Protein AF-A0A368GFK5-F1 (afdb_monomer_lite)

Structure (mmCIF, N/CA/C/O backbone):
data_AF-A0A368GFK5-F1
#
_entry.id   AF-A0A368GFK5-F1
#
loop_
_atom_site.group_PDB
_atom_site.id
_atom_site.type_symbol
_atom_site.label_atom_id
_atom_site.label_alt_id
_atom_site.label_comp_id
_atom_site.label_asym_id
_atom_site.label_entity_id
_atom_site.label_seq_id
_atom_site.pdbx_PDB_ins_code
_atom_site.Cartn_x
_atom_site.Cartn_y
_atom_site.Cartn_z
_atom_site.occupancy
_atom_site.B_iso_or_equiv
_atom_site.auth_seq_id
_atom_site.auth_comp_id
_atom_site.auth_asym_id
_atom_site.auth_atom_id
_atom_site.pdbx_PDB_model_num
ATOM 1 N N . MET A 1 1 ? 4.099 -13.743 -4.108 1.00 88.25 1 MET A N 1
ATOM 2 C CA . MET A 1 1 ? 3.153 -12.945 -4.927 1.00 88.25 1 MET A CA 1
ATOM 3 C C . MET A 1 1 ? 3.511 -11.455 -4.956 1.00 88.25 1 MET A C 1
ATOM 5 O O . MET A 1 1 ? 3.745 -10.948 -6.044 1.00 88.25 1 MET A O 1
ATOM 9 N N . ALA A 1 2 ? 3.637 -10.771 -3.808 1.00 92.94 2 ALA A N 1
ATOM 10 C CA . ALA A 1 2 ? 3.941 -9.328 -3.734 1.00 92.94 2 ALA A CA 1
ATOM 11 C C . ALA A 1 2 ? 5.210 -8.895 -4.505 1.00 92.94 2 ALA A C 1
ATOM 13 O O . ALA A 1 2 ? 5.176 -7.914 -5.238 1.00 92.94 2 ALA A O 1
ATOM 14 N N . HIS A 1 3 ? 6.289 -9.682 -4.446 1.00 93.56 3 HIS A N 1
ATOM 15 C CA . HIS A 1 3 ? 7.498 -9.455 -5.250 1.00 93.56 3 HIS A CA 1
ATOM 16 C C . HIS A 1 3 ? 7.215 -9.346 -6.760 1.00 93.56 3 HIS A C 1
ATOM 18 O O . HIS A 1 3 ? 7.652 -8.409 -7.423 1.00 93.56 3 HIS A O 1
ATOM 24 N N . ARG A 1 4 ? 6.416 -10.270 -7.309 1.00 93.50 4 ARG A N 1
ATOM 25 C CA . ARG A 1 4 ? 6.049 -10.273 -8.734 1.00 93.50 4 ARG A CA 1
ATOM 26 C C . ARG A 1 4 ? 5.171 -9.077 -9.106 1.00 93.50 4 ARG A C 1
ATOM 28 O O . ARG A 1 4 ? 5.293 -8.549 -10.204 1.00 93.50 4 ARG A O 1
ATOM 35 N N . ILE A 1 5 ? 4.321 -8.619 -8.186 1.00 91.81 5 ILE A N 1
ATOM 36 C CA . ILE A 1 5 ? 3.542 -7.387 -8.369 1.00 91.81 5 ILE A CA 1
ATOM 37 C C . ILE A 1 5 ? 4.486 -6.182 -8.483 1.00 91.81 5 ILE A C 1
ATOM 39 O O . ILE A 1 5 ? 4.294 -5.355 -9.372 1.00 91.81 5 ILE A O 1
ATOM 43 N N . GLY A 1 6 ? 5.531 -6.120 -7.650 1.00 90.00 6 GLY A N 1
ATOM 44 C CA . GLY A 1 6 ? 6.596 -5.117 -7.751 1.00 90.00 6 GLY A CA 1
ATOM 45 C C . GLY A 1 6 ? 7.272 -5.095 -9.125 1.00 90.00 6 GLY A C 1
ATOM 46 O O . GLY A 1 6 ? 7.349 -4.038 -9.748 1.00 90.00 6 GLY A O 1
ATOM 47 N N . GLN A 1 7 ? 7.651 -6.270 -9.642 1.00 90.88 7 GLN A N 1
ATOM 48 C CA . GLN A 1 7 ? 8.225 -6.412 -10.989 1.00 90.88 7 GLN A CA 1
ATOM 49 C C . GLN A 1 7 ? 7.280 -5.874 -12.070 1.00 90.88 7 GLN A C 1
ATOM 51 O O . GLN A 1 7 ? 7.693 -5.102 -12.930 1.00 90.88 7 GLN A O 1
ATOM 56 N N . ILE A 1 8 ? 5.993 -6.237 -12.015 1.00 91.12 8 ILE A N 1
ATOM 57 C CA . ILE A 1 8 ? 4.992 -5.777 -12.990 1.00 91.12 8 ILE A CA 1
ATOM 58 C C . ILE A 1 8 ? 4.865 -4.248 -12.978 1.00 91.12 8 ILE A C 1
ATOM 60 O O . ILE A 1 8 ? 4.810 -3.644 -14.046 1.00 91.12 8 ILE A O 1
ATOM 64 N N . HIS A 1 9 ? 4.832 -3.618 -11.799 1.00 87.69 9 HIS A N 1
ATOM 65 C CA . HIS A 1 9 ? 4.732 -2.157 -11.693 1.00 87.69 9 HIS A CA 1
ATOM 66 C C . HIS A 1 9 ? 5.967 -1.470 -12.280 1.00 87.69 9 HIS A C 1
ATOM 68 O O . HIS A 1 9 ? 5.821 -0.520 -13.048 1.00 87.69 9 HIS A O 1
ATOM 74 N N . PHE A 1 10 ? 7.159 -2.006 -12.002 1.00 86.19 10 PHE A N 1
ATOM 75 C CA . PHE A 1 10 ? 8.405 -1.510 -12.581 1.00 86.19 10 PHE A CA 1
ATOM 76 C C . PHE A 1 10 ? 8.404 -1.593 -14.115 1.00 86.19 10 PHE A C 1
ATOM 78 O O . PHE A 1 10 ? 8.622 -0.588 -14.787 1.00 86.19 10 PHE A O 1
ATOM 85 N N . TYR A 1 11 ? 8.091 -2.763 -14.687 1.00 85.81 11 TYR A N 1
ATOM 86 C CA . TYR A 1 11 ? 8.085 -2.950 -16.145 1.00 85.81 11 TYR A CA 1
ATOM 87 C C . TYR A 1 11 ? 6.968 -2.179 -16.858 1.00 85.81 11 TYR A C 1
ATOM 89 O O . TYR A 1 11 ? 7.096 -1.876 -18.040 1.00 85.81 11 TYR A O 1
ATOM 97 N N . ARG A 1 12 ? 5.889 -1.818 -16.154 1.00 85.38 12 ARG A N 1
ATOM 98 C CA . ARG A 1 12 ? 4.828 -0.939 -16.675 1.00 85.38 12 ARG A CA 1
ATOM 99 C C . ARG A 1 12 ? 5.149 0.554 -16.551 1.00 85.38 12 ARG A C 1
ATOM 101 O O . ARG A 1 12 ? 4.291 1.375 -16.854 1.00 85.38 12 ARG A O 1
ATOM 108 N N . GLY A 1 13 ? 6.356 0.913 -16.109 1.00 76.88 13 GLY A N 1
ATOM 109 C CA . GLY A 1 13 ? 6.786 2.305 -15.971 1.00 76.88 13 GLY A CA 1
ATOM 110 C C . GLY A 1 13 ? 6.172 3.036 -14.774 1.00 76.88 13 GLY A C 1
ATOM 111 O O . GLY A 1 13 ? 6.260 4.259 -14.694 1.00 76.88 13 GLY A O 1
ATOM 112 N N . VAL A 1 14 ? 5.561 2.314 -13.829 1.00 76.75 14 VAL A N 1
ATOM 113 C CA . VAL A 1 14 ? 4.995 2.901 -12.611 1.00 76.75 14 VAL A CA 1
ATOM 114 C C . VAL A 1 14 ? 6.101 3.013 -11.561 1.00 76.75 14 VAL A C 1
ATOM 116 O O . VAL A 1 14 ? 6.382 2.067 -10.824 1.00 76.75 14 VAL A O 1
ATOM 119 N N . ASN A 1 15 ? 6.734 4.185 -11.486 1.00 68.25 15 ASN A N 1
ATOM 120 C CA . ASN A 1 15 ? 7.77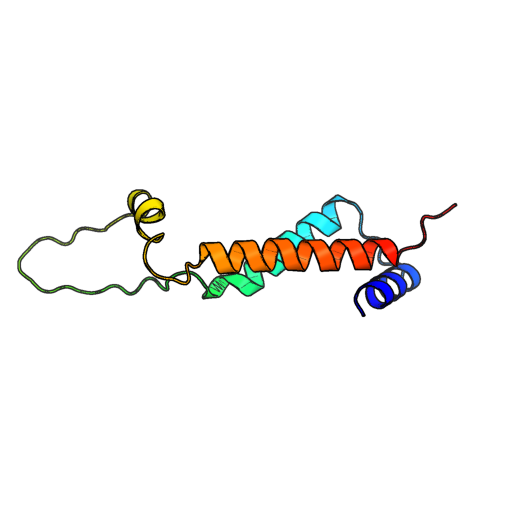4 4.466 -10.499 1.00 68.25 15 ASN A CA 1
ATOM 121 C C . ASN A 1 15 ? 7.164 4.988 -9.193 1.00 68.25 15 ASN A C 1
ATOM 123 O O . ASN A 1 15 ? 6.731 6.136 -9.092 1.00 68.25 15 ASN A O 1
ATOM 127 N N . PHE A 1 16 ? 7.167 4.149 -8.161 1.00 74.81 16 PHE A N 1
ATOM 128 C CA . PHE A 1 16 ? 6.858 4.583 -6.803 1.00 74.81 16 PHE A CA 1
ATOM 129 C C . PHE A 1 16 ? 8.125 5.124 -6.127 1.00 74.81 16 PHE A C 1
ATOM 131 O O . PHE A 1 16 ? 9.014 4.357 -5.748 1.00 74.81 16 PHE A O 1
ATOM 138 N N . GLY A 1 17 ? 8.191 6.446 -5.946 1.00 78.19 17 GLY A N 1
ATOM 139 C CA . GLY A 1 17 ? 9.160 7.075 -5.047 1.00 78.19 17 GLY A CA 1
ATOM 140 C C . GLY A 1 17 ? 8.908 6.697 -3.583 1.00 78.19 17 GLY A C 1
ATOM 141 O O . GLY A 1 17 ? 7.877 6.105 -3.251 1.00 78.19 17 GLY A O 1
ATOM 142 N N . ALA A 1 18 ? 9.846 7.034 -2.693 1.00 76.06 18 ALA A N 1
ATOM 143 C CA . ALA A 1 18 ? 9.748 6.722 -1.262 1.00 76.06 18 ALA A CA 1
ATOM 144 C C . ALA A 1 18 ? 8.416 7.190 -0.644 1.00 76.06 18 ALA A C 1
ATOM 146 O O . ALA A 1 18 ? 7.764 6.411 0.056 1.00 76.06 18 ALA A O 1
ATOM 147 N N . ASP A 1 19 ? 7.976 8.398 -0.997 1.00 83.12 19 ASP A N 1
ATOM 148 C CA . ASP A 1 19 ? 6.741 9.004 -0.492 1.00 83.12 19 ASP A CA 1
ATOM 149 C C . ASP A 1 19 ? 5.486 8.297 -1.009 1.00 83.12 19 ASP A C 1
ATOM 151 O O . ASP A 1 19 ? 4.544 8.060 -0.250 1.00 83.12 19 ASP A O 1
ATOM 155 N N . ASN A 1 20 ? 5.498 7.846 -2.268 1.00 89.00 20 ASN A N 1
ATOM 156 C CA . ASN A 1 20 ? 4.376 7.114 -2.859 1.00 89.00 20 ASN A CA 1
ATOM 157 C C . ASN A 1 20 ? 4.135 5.791 -2.119 1.00 89.00 20 ASN A C 1
ATOM 159 O O . ASN A 1 20 ? 2.992 5.375 -1.936 1.00 89.00 20 ASN A O 1
ATOM 163 N N . TRP A 1 21 ? 5.202 5.127 -1.664 1.00 89.31 21 TRP A N 1
ATOM 164 C CA . TRP A 1 21 ? 5.089 3.888 -0.890 1.00 89.31 21 TRP A CA 1
ATOM 165 C C . TRP A 1 21 ? 4.471 4.103 0.484 1.00 89.31 21 TRP A C 1
ATOM 167 O O . TRP A 1 21 ? 3.683 3.273 0.940 1.00 89.31 21 TRP A O 1
ATOM 177 N N . LEU A 1 22 ? 4.847 5.197 1.146 1.00 89.94 22 LEU A N 1
ATOM 178 C CA . LEU A 1 22 ? 4.306 5.547 2.450 1.00 89.94 22 LEU A CA 1
ATOM 179 C C . LEU A 1 22 ? 2.828 5.934 2.335 1.00 89.94 22 LEU A C 1
ATOM 181 O O . LEU A 1 22 ? 2.009 5.424 3.098 1.00 89.94 22 LEU A O 1
ATOM 185 N N . ALA A 1 23 ? 2.484 6.755 1.339 1.00 92.31 23 ALA A N 1
ATOM 186 C CA . ALA A 1 23 ? 1.109 7.143 1.042 1.00 92.31 23 ALA A CA 1
ATOM 187 C C . ALA A 1 23 ? 0.234 5.931 0.695 1.00 92.31 23 ALA A C 1
ATOM 189 O O . ALA A 1 23 ? -0.839 5.769 1.270 1.00 92.31 23 ALA A O 1
ATOM 190 N N . PHE A 1 24 ? 0.715 5.033 -0.172 1.00 91.56 24 PHE A N 1
ATOM 191 C CA . PHE A 1 24 ? 0.005 3.800 -0.508 1.00 91.56 24 PHE A CA 1
ATOM 192 C C . PHE A 1 24 ? -0.263 2.938 0.726 1.00 91.56 24 PHE A C 1
ATOM 194 O O . PHE A 1 24 ? -1.397 2.514 0.941 1.00 91.56 24 PHE A O 1
ATOM 201 N N . LYS A 1 25 ? 0.760 2.709 1.560 1.00 94.25 25 LYS A N 1
ATOM 202 C CA . LYS A 1 25 ? 0.610 1.947 2.803 1.00 94.25 25 LYS A CA 1
ATOM 203 C C . LYS A 1 25 ? -0.448 2.583 3.708 1.00 94.25 25 LYS A C 1
ATOM 205 O O . LYS A 1 25 ? -1.347 1.878 4.154 1.00 94.25 25 LYS A O 1
ATOM 210 N N . LYS A 1 26 ? -0.343 3.894 3.948 1.00 91.56 26 LYS A N 1
ATOM 211 C CA . LYS A 1 26 ? -1.251 4.647 4.820 1.00 91.56 26 LYS A CA 1
ATOM 212 C C . LYS A 1 26 ? -2.698 4.541 4.339 1.00 91.56 26 LYS A C 1
ATOM 214 O O . LYS A 1 26 ? -3.549 4.078 5.088 1.00 91.56 26 LYS A O 1
ATOM 219 N N . VAL A 1 27 ? -2.955 4.882 3.075 1.00 93.50 27 VAL A N 1
ATOM 220 C CA . VAL A 1 27 ? -4.305 4.842 2.494 1.00 93.50 27 VAL A CA 1
ATOM 221 C C . VAL A 1 27 ? -4.869 3.422 2.502 1.00 93.50 27 VAL A C 1
ATOM 223 O O . VAL A 1 27 ? -6.043 3.234 2.799 1.00 93.50 27 VAL A O 1
ATOM 226 N N . ALA A 1 28 ? -4.052 2.407 2.209 1.00 93.75 28 ALA A N 1
ATOM 227 C CA . ALA A 1 28 ? -4.502 1.020 2.245 1.00 93.75 28 ALA A CA 1
ATOM 228 C C . ALA A 1 28 ? -4.937 0.597 3.655 1.00 93.75 28 ALA A C 1
ATOM 230 O O . ALA A 1 28 ? -6.014 0.023 3.806 1.00 93.75 28 ALA A O 1
ATOM 231 N N . VAL A 1 29 ? -4.134 0.902 4.680 1.00 90.25 29 VAL A N 1
ATOM 232 C CA . VAL A 1 29 ? -4.491 0.608 6.075 1.00 90.25 29 VAL A CA 1
ATOM 233 C C . VAL A 1 29 ? -5.766 1.356 6.457 1.00 90.25 29 VAL A C 1
ATOM 235 O O . VAL A 1 29 ? -6.717 0.714 6.888 1.00 90.25 29 VAL A O 1
ATOM 238 N N . GLU A 1 30 ? -5.834 2.667 6.210 1.00 88.69 30 GLU A N 1
ATOM 239 C CA . GLU A 1 30 ? -7.014 3.491 6.506 1.00 88.69 30 GLU A CA 1
ATOM 240 C C . GLU A 1 30 ? -8.287 2.935 5.857 1.00 88.69 30 GLU A C 1
ATOM 242 O O . GLU A 1 30 ? -9.312 2.815 6.523 1.00 88.69 30 GLU A O 1
ATOM 247 N N . GLN A 1 31 ? -8.231 2.539 4.582 1.00 90.44 31 GLN A N 1
ATOM 248 C CA . GLN A 1 31 ? -9.387 1.989 3.870 1.00 90.44 31 GLN A CA 1
ATOM 249 C C . GLN A 1 31 ? -9.826 0.622 4.394 1.00 90.44 31 GLN A C 1
ATOM 251 O O . GLN A 1 31 ? -11.024 0.346 4.433 1.00 90.44 31 GLN A O 1
ATOM 256 N N . ILE A 1 32 ? -8.884 -0.233 4.794 1.00 87.62 32 ILE A N 1
ATOM 257 C CA . ILE A 1 32 ? -9.195 -1.556 5.349 1.00 87.62 32 ILE A CA 1
ATOM 258 C C . ILE A 1 32 ? -9.770 -1.420 6.762 1.00 87.62 32 ILE A C 1
ATOM 260 O O . ILE A 1 32 ? -10.660 -2.176 7.145 1.00 87.62 32 ILE A O 1
ATOM 264 N N . THR A 1 33 ? -9.286 -0.450 7.540 1.00 83.88 33 THR A N 1
ATOM 265 C CA . THR A 1 33 ? -9.694 -0.276 8.937 1.00 83.88 33 THR A CA 1
ATOM 266 C C . THR A 1 33 ? -10.799 0.748 9.150 1.00 83.88 33 THR A C 1
ATOM 268 O O . THR A 1 33 ? -11.217 0.930 10.291 1.00 83.88 33 THR A O 1
ATOM 271 N N . LYS A 1 34 ? -11.301 1.396 8.091 1.00 83.00 34 LYS A N 1
ATOM 272 C CA . LYS A 1 34 ? -12.321 2.455 8.191 1.00 83.00 34 LYS A CA 1
ATOM 273 C C . LYS A 1 34 ? -13.570 2.021 8.965 1.00 83.00 34 LYS A C 1
ATOM 275 O O . LYS A 1 34 ? -14.117 2.806 9.728 1.00 83.00 34 LYS A O 1
ATOM 280 N N . ASP A 1 35 ? -13.955 0.752 8.825 1.00 76.31 35 ASP A N 1
ATOM 281 C CA . ASP A 1 35 ? -15.147 0.170 9.454 1.00 76.31 35 ASP A CA 1
ATOM 282 C C . ASP A 1 35 ? -14.816 -0.681 10.697 1.00 76.31 35 ASP A C 1
ATOM 284 O O . AS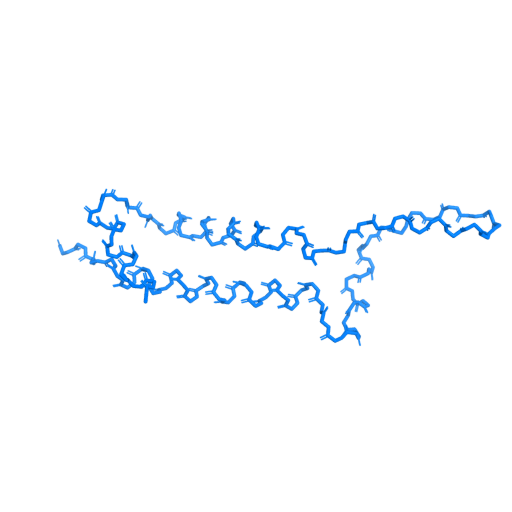P A 1 35 ? -15.711 -1.250 11.318 1.00 76.31 35 ASP A O 1
ATOM 288 N N . VAL A 1 36 ? -13.529 -0.790 11.060 1.00 68.69 36 VAL A N 1
ATOM 289 C CA . VAL A 1 36 ? -13.040 -1.573 12.215 1.00 68.69 36 VAL A CA 1
ATOM 290 C C . VAL A 1 36 ? -13.068 -0.741 13.507 1.00 68.69 36 VAL A C 1
ATOM 292 O O . VAL A 1 36 ? -12.942 -1.276 14.609 1.00 68.69 36 VAL A O 1
ATOM 295 N N . GLY A 1 37 ? -13.280 0.573 13.396 1.00 58.69 37 GLY A N 1
ATOM 296 C CA . GLY A 1 37 ? -13.586 1.433 14.533 1.00 58.69 37 GLY A CA 1
ATOM 297 C C . GLY A 1 37 ? -14.974 1.136 15.113 1.00 58.69 37 GLY A C 1
ATOM 298 O O . GLY A 1 37 ? -15.851 0.624 14.416 1.00 58.69 37 GLY A O 1
ATOM 299 N N . PRO A 1 38 ? -15.214 1.457 16.393 1.00 53.47 38 PRO A N 1
ATOM 300 C CA . PRO A 1 38 ? -16.557 1.371 16.933 1.00 53.47 38 PRO A CA 1
ATOM 301 C C . PRO A 1 38 ? -17.431 2.352 16.162 1.00 53.47 38 PRO A C 1
ATOM 303 O O . PRO A 1 38 ? -17.229 3.564 16.245 1.00 53.47 38 PRO A O 1
ATOM 306 N N . LYS A 1 39 ? -18.400 1.815 15.416 1.00 50.25 39 LYS A N 1
ATOM 307 C CA . LYS A 1 39 ? -19.560 2.585 14.974 1.00 50.25 39 LYS A CA 1
ATOM 308 C C . LYS A 1 39 ? -20.073 3.335 16.198 1.00 50.25 39 LYS A C 1
ATOM 310 O O . LYS A 1 39 ? -20.239 2.732 17.260 1.00 50.25 39 LYS A O 1
ATOM 315 N N . GLU A 1 40 ? -20.250 4.642 16.073 1.00 46.38 40 GLU A N 1
ATOM 316 C CA . GLU A 1 40 ? -20.908 5.436 17.101 1.00 46.38 40 GLU A CA 1
ATOM 317 C C . GLU A 1 40 ? -22.344 4.921 17.226 1.00 46.38 40 GLU A C 1
ATOM 319 O O . GLU A 1 40 ? -23.246 5.335 16.507 1.00 46.38 40 GLU A O 1
ATOM 324 N N . TYR A 1 41 ? -22.556 3.940 18.097 1.00 43.66 41 TYR A N 1
ATOM 325 C CA . TYR A 1 41 ? -23.891 3.579 18.523 1.00 43.66 41 TYR A CA 1
ATOM 326 C C . TYR A 1 41 ? -24.271 4.608 19.580 1.00 43.66 41 TYR A C 1
ATOM 328 O O . TYR A 1 41 ? -23.746 4.602 20.694 1.00 43.66 41 TYR A O 1
ATOM 336 N N . THR A 1 42 ? -25.168 5.520 19.223 1.00 43.12 42 THR A N 1
ATOM 337 C CA . THR A 1 42 ? -25.882 6.343 20.194 1.00 43.12 42 THR A CA 1
ATOM 338 C C . THR A 1 42 ? -26.782 5.422 21.008 1.00 43.12 42 THR A C 1
ATOM 340 O O . THR A 1 42 ? -27.923 5.144 20.648 1.00 43.12 42 THR A O 1
ATOM 343 N N . VAL A 1 43 ? -26.261 4.902 22.119 1.00 45.59 43 VAL A N 1
ATOM 344 C CA . VAL A 1 43 ? -27.103 4.254 23.123 1.00 45.59 43 VAL A CA 1
ATOM 345 C C . VAL A 1 43 ? -27.865 5.372 23.828 1.00 45.59 43 VAL A C 1
ATOM 347 O O . VAL A 1 43 ? -27.330 6.056 24.699 1.00 45.59 43 VAL A O 1
ATOM 350 N N . LEU A 1 44 ? -29.112 5.598 23.415 1.00 41.12 44 LEU A N 1
ATOM 351 C CA . LEU A 1 44 ? -30.052 6.443 24.147 1.00 41.12 44 LEU A CA 1
ATOM 352 C C . LEU A 1 44 ? -30.429 5.722 25.448 1.00 41.12 44 LEU A C 1
ATOM 354 O O . LEU A 1 44 ? -31.443 5.029 25.517 1.00 41.12 44 LEU A O 1
ATOM 358 N N . VAL A 1 45 ? -29.599 5.852 26.485 1.00 40.38 45 VAL A N 1
ATOM 359 C CA . VAL A 1 45 ? -29.974 5.429 27.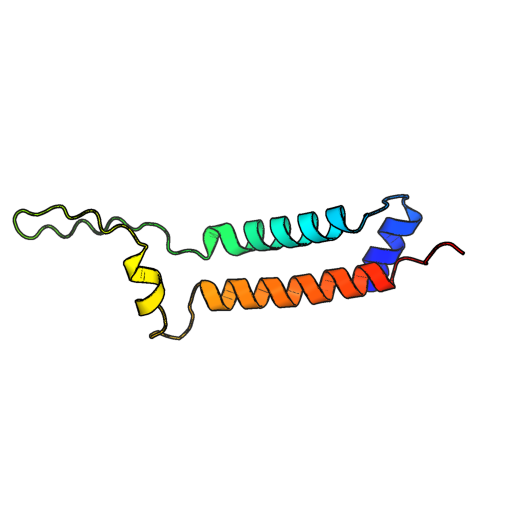839 1.00 40.38 45 VAL A CA 1
ATOM 360 C C . VAL A 1 45 ? -31.028 6.413 28.343 1.00 40.38 45 VAL A C 1
ATOM 362 O O . VAL A 1 45 ? -30.718 7.530 28.753 1.00 40.38 45 VAL A O 1
ATOM 365 N N . THR A 1 46 ? -32.298 6.017 28.266 1.00 39.81 46 THR A N 1
ATOM 366 C CA . THR A 1 46 ? -33.401 6.785 28.852 1.00 39.81 46 THR A CA 1
ATOM 367 C C . THR A 1 46 ? -33.523 6.425 30.327 1.00 39.81 46 THR A C 1
ATOM 369 O O . THR A 1 46 ? -34.430 5.703 30.721 1.00 39.81 46 THR A O 1
ATOM 372 N N . GLU A 1 47 ? -32.626 6.942 31.161 1.00 44.47 47 GLU A N 1
ATOM 373 C CA . GLU A 1 47 ? -32.887 7.051 32.597 1.00 44.47 47 GLU A CA 1
ATOM 374 C C . GLU A 1 47 ? -32.590 8.478 33.053 1.00 44.47 47 GLU A C 1
ATOM 376 O O . GLU A 1 47 ? -31.449 8.901 33.181 1.00 44.47 47 GLU A O 1
ATOM 381 N N . LYS A 1 48 ? -33.681 9.231 33.231 1.00 51.34 48 LYS A N 1
ATOM 382 C CA . LYS A 1 48 ? -33.802 10.451 34.042 1.00 51.34 48 LYS A CA 1
ATOM 383 C C . LYS A 1 48 ? -32.631 11.450 33.929 1.00 51.34 48 LYS A C 1
ATOM 385 O O . LYS A 1 48 ? -31.731 11.486 34.754 1.00 51.34 48 LYS A O 1
ATOM 390 N N . GLN A 1 49 ? -32.774 12.364 32.965 1.00 43.69 49 GLN A N 1
ATOM 391 C CA . GLN A 1 49 ? -32.228 13.732 32.987 1.00 43.69 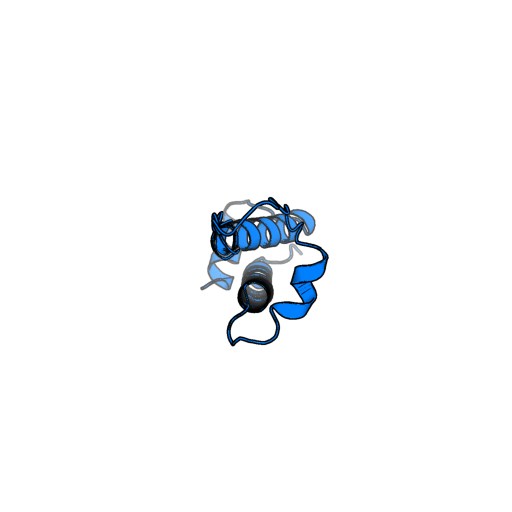49 GLN A CA 1
ATOM 392 C C . GLN A 1 49 ? -30.705 13.889 33.184 1.00 43.69 49 GLN A C 1
ATOM 394 O O . GLN A 1 49 ? -30.271 14.551 34.118 1.00 43.69 49 GLN A O 1
ATOM 399 N N . ALA A 1 50 ? -29.891 13.395 32.248 1.00 43.06 50 ALA A N 1
ATOM 400 C CA . ALA A 1 50 ? -28.627 14.046 31.870 1.00 43.06 50 ALA A CA 1
ATOM 401 C C . ALA A 1 50 ? -28.084 13.437 30.570 1.00 43.06 50 ALA A C 1
ATOM 403 O O . ALA A 1 50 ? -27.468 12.375 30.566 1.00 43.06 50 ALA A O 1
ATOM 404 N N . SER A 1 51 ? -28.277 14.119 29.444 1.00 40.53 51 SER A N 1
ATOM 405 C CA . SER A 1 51 ? -27.576 13.796 28.200 1.00 40.53 51 SER A CA 1
ATOM 406 C C . SER A 1 51 ? -26.112 14.226 28.323 1.00 40.53 51 SER A C 1
ATOM 408 O O . SER A 1 51 ? -25.792 15.402 28.153 1.00 40.53 51 SER A O 1
ATOM 410 N N . LYS A 1 52 ? -25.216 13.285 28.645 1.00 43.62 52 LYS A N 1
ATOM 411 C CA . LYS A 1 52 ? -23.766 13.517 28.650 1.00 43.62 52 LYS A CA 1
ATOM 412 C C . LYS A 1 52 ? -23.176 13.008 27.334 1.00 43.62 52 LYS A C 1
ATOM 414 O O . LYS A 1 52 ? -23.145 11.808 27.080 1.00 43.62 52 LYS A O 1
ATOM 419 N N . VAL A 1 53 ? -22.715 13.928 26.487 1.00 45.78 53 VAL A N 1
ATOM 420 C CA . VAL A 1 53 ? -21.902 13.590 25.312 1.00 45.78 53 VAL A CA 1
ATOM 421 C C . VAL A 1 53 ? -20.528 13.172 25.827 1.00 45.78 53 VAL A C 1
ATOM 423 O O . VAL A 1 53 ? -19.718 14.017 26.203 1.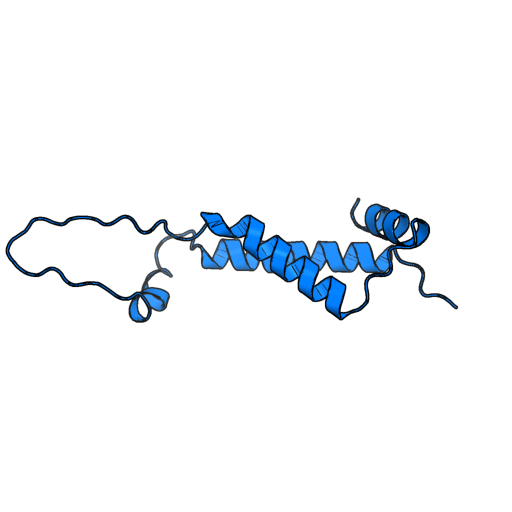00 45.78 53 VAL A O 1
ATOM 426 N N . VAL A 1 54 ? -20.273 11.869 25.901 1.00 42.47 54 VAL A N 1
ATOM 427 C CA . VAL A 1 54 ? -18.954 11.348 26.275 1.00 42.47 54 VAL A CA 1
ATOM 428 C C . VAL A 1 54 ? -18.033 11.494 25.063 1.00 42.47 54 VAL A C 1
ATOM 430 O O . VAL A 1 54 ? -18.104 10.712 24.116 1.00 42.47 54 VAL A O 1
ATOM 433 N N . LYS A 1 55 ? -17.191 12.537 25.059 1.00 46.44 55 LYS A N 1
ATOM 434 C CA . LYS A 1 55 ? -16.101 12.679 24.084 1.00 46.44 55 LYS A CA 1
ATOM 435 C C . LYS A 1 55 ? -14.961 11.730 24.455 1.00 46.44 55 LYS A C 1
ATOM 437 O O . LYS A 1 55 ? -14.546 11.639 25.602 1.00 46.44 55 LYS A O 1
ATOM 442 N N . ARG A 1 56 ? -14.479 11.014 23.442 1.00 50.56 56 ARG A N 1
ATOM 443 C CA . ARG A 1 56 ? -13.718 9.760 23.523 1.00 50.56 56 ARG A CA 1
ATOM 444 C C . ARG A 1 56 ? -12.245 9.880 23.945 1.00 50.56 56 ARG A C 1
ATOM 446 O O . ARG A 1 56 ? -11.566 8.859 23.959 1.00 50.56 56 ARG A O 1
ATOM 453 N N . GLU A 1 57 ? -11.712 11.052 24.282 1.00 45.84 57 GLU A N 1
ATOM 454 C CA . GLU A 1 57 ? -10.282 11.133 24.646 1.00 45.84 57 GLU A CA 1
ATOM 455 C C . GLU A 1 57 ? -9.955 10.307 25.903 1.00 45.84 57 GLU A C 1
ATOM 457 O O . GLU A 1 57 ? -8.918 9.651 25.957 1.00 45.84 57 GLU A O 1
ATOM 462 N N . GLU A 1 58 ? -10.902 10.192 26.837 1.00 41.03 58 GLU A N 1
ATOM 463 C CA . GLU A 1 58 ? -10.767 9.370 28.050 1.00 41.03 58 GLU A CA 1
ATOM 464 C C . GLU A 1 58 ? -10.950 7.857 27.791 1.00 41.03 58 GLU A C 1
ATOM 466 O O . GLU A 1 58 ? -10.524 7.024 28.585 1.00 41.03 58 GLU A O 1
ATOM 471 N N . SER A 1 59 ? -11.519 7.466 26.645 1.00 45.22 59 SER A N 1
ATOM 472 C CA . SER A 1 59 ? -11.900 6.074 26.349 1.00 45.22 59 SER A CA 1
ATOM 473 C C . SER A 1 59 ? -10.794 5.260 25.661 1.00 45.22 59 SER A C 1
ATOM 475 O O . SER A 1 59 ? -10.887 4.036 25.571 1.00 45.22 59 SER A O 1
ATOM 477 N N . LEU A 1 60 ? -9.712 5.894 25.197 1.00 46.03 60 LEU A N 1
ATOM 478 C CA . LEU A 1 60 ? -8.596 5.175 24.565 1.00 46.03 60 LEU A CA 1
ATOM 479 C C . LEU A 1 60 ? -7.826 4.272 25.542 1.00 46.03 60 LEU A C 1
ATOM 481 O O . LEU A 1 60 ? -7.249 3.278 25.103 1.00 46.03 60 LEU A O 1
ATOM 485 N N . LEU A 1 61 ? -7.847 4.579 26.843 1.00 44.94 61 LEU A N 1
ATOM 486 C CA . LEU A 1 61 ? -7.142 3.803 27.868 1.00 44.94 61 LEU A CA 1
ATOM 487 C C . LEU A 1 61 ? -7.964 2.619 28.409 1.00 44.94 61 LEU A C 1
ATOM 489 O O . LEU A 1 61 ? -7.382 1.610 28.799 1.00 44.94 61 LEU A O 1
ATOM 493 N N . GLU A 1 62 ? -9.299 2.681 28.374 1.00 41.19 62 GLU A N 1
ATOM 494 C CA . GLU A 1 62 ? -10.164 1.619 28.925 1.00 41.19 62 GLU A CA 1
ATOM 495 C C . GLU A 1 62 ? -10.448 0.468 27.949 1.00 41.19 62 GLU A C 1
ATOM 497 O O . GLU A 1 62 ? -10.814 -0.635 28.352 1.00 41.19 62 GLU A O 1
ATOM 502 N N . ILE A 1 63 ? -10.217 0.664 26.649 1.00 47.38 63 ILE A N 1
ATOM 503 C CA . ILE A 1 63 ? -10.506 -0.356 25.624 1.00 47.38 63 ILE A CA 1
ATOM 504 C C . ILE A 1 63 ? -9.487 -1.511 25.648 1.00 47.38 63 ILE A C 1
ATOM 506 O O . ILE A 1 63 ? -9.675 -2.511 24.964 1.00 47.38 63 ILE A O 1
ATOM 510 N N . GLY A 1 64 ? -8.439 -1.440 26.472 1.00 43.97 64 GLY A N 1
ATOM 511 C CA . GLY A 1 64 ? -7.419 -2.485 26.598 1.00 43.97 64 GLY A CA 1
ATOM 512 C C . GLY A 1 64 ? -7.871 -3.797 27.257 1.00 43.97 64 GLY A C 1
ATOM 513 O O . GLY A 1 64 ? -7.091 -4.744 27.265 1.00 43.97 64 GLY A O 1
ATOM 514 N N . GLN A 1 65 ? -9.088 -3.885 27.809 1.00 45.41 65 GLN A N 1
ATOM 515 C CA . GLN A 1 65 ? -9.451 -4.995 28.706 1.00 45.41 65 GLN A CA 1
ATOM 516 C C . GLN A 1 65 ? -10.198 -6.175 28.057 1.00 45.41 65 GLN A C 1
ATOM 518 O O . GLN A 1 65 ? -10.181 -7.260 28.626 1.00 45.41 65 GLN A O 1
ATOM 523 N N . ASN A 1 66 ? -10.761 -6.039 26.848 1.00 41.34 66 ASN A N 1
ATOM 524 C CA . ASN A 1 66 ? -11.568 -7.104 26.226 1.00 41.34 66 ASN A CA 1
ATOM 525 C C . ASN A 1 66 ? -11.050 -7.533 24.840 1.00 41.34 66 ASN A C 1
ATOM 527 O O . ASN A 1 66 ? -11.665 -7.259 23.814 1.00 41.34 66 ASN A O 1
ATOM 531 N N . GLY A 1 67 ? -9.913 -8.235 24.823 1.00 47.22 67 GLY A N 1
ATOM 532 C CA . GLY A 1 67 ? -9.588 -9.337 23.893 1.00 47.22 67 GLY A CA 1
ATOM 533 C C . GLY A 1 67 ? -9.358 -9.071 22.395 1.00 47.22 67 GLY A C 1
ATOM 534 O O . GLY A 1 67 ? -8.554 -9.773 21.789 1.00 47.22 67 GLY A O 1
ATOM 535 N N . PHE A 1 68 ? -9.989 -8.079 21.770 1.00 53.91 68 PHE A N 1
ATOM 536 C CA . PHE A 1 68 ? -9.706 -7.686 20.387 1.00 53.91 68 PHE A CA 1
ATOM 537 C C . PHE A 1 68 ? -10.035 -6.209 20.201 1.00 53.91 68 PHE A C 1
ATOM 539 O O . PHE A 1 68 ? -11.156 -5.818 19.882 1.00 53.91 68 PHE A O 1
ATOM 546 N N . THR A 1 69 ? -9.041 -5.364 20.455 1.00 56.38 69 THR A N 1
ATOM 547 C CA . THR A 1 69 ? -9.216 -3.921 20.308 1.00 56.38 69 THR A CA 1
ATOM 548 C C . THR A 1 69 ? -9.101 -3.532 18.830 1.00 56.38 69 THR A C 1
ATOM 550 O O . THR A 1 69 ? -8.248 -4.082 18.123 1.00 56.38 69 THR A O 1
ATOM 553 N N . PRO A 1 70 ? -9.879 -2.545 18.346 1.00 63.06 70 PRO A N 1
ATOM 554 C CA . PRO A 1 70 ? -9.676 -1.934 17.029 1.00 63.06 70 PRO A CA 1
ATOM 555 C C . PRO A 1 70 ? -8.208 -1.547 16.779 1.00 63.06 70 PRO A C 1
ATOM 557 O O . PRO A 1 70 ? -7.705 -1.683 15.666 1.00 63.06 70 PRO A O 1
ATOM 560 N N . ALA A 1 71 ? -7.488 -1.156 17.838 1.00 70.06 71 ALA A N 1
ATOM 561 C CA . ALA A 1 71 ? -6.065 -0.838 17.791 1.00 70.06 71 ALA A CA 1
ATOM 562 C C . ALA A 1 71 ? -5.185 -2.048 17.424 1.00 70.06 71 ALA A C 1
ATOM 564 O O . ALA A 1 71 ? -4.255 -1.907 16.633 1.00 70.06 71 ALA A O 1
ATOM 565 N N . THR A 1 72 ? -5.482 -3.252 17.925 1.00 77.44 72 THR A N 1
ATOM 566 C CA . THR A 1 72 ? -4.736 -4.474 17.579 1.00 77.44 72 THR A CA 1
ATOM 567 C C . THR A 1 72 ? -4.891 -4.827 16.099 1.00 77.44 72 THR A C 1
ATOM 569 O O . THR A 1 72 ? -3.906 -5.170 15.444 1.00 77.44 72 THR A O 1
ATOM 572 N N . ALA A 1 73 ? -6.104 -4.694 15.552 1.00 77.56 73 ALA A N 1
ATOM 573 C CA . ALA A 1 73 ? -6.362 -4.919 14.132 1.00 77.56 73 ALA A CA 1
ATOM 574 C C . ALA A 1 73 ? -5.615 -3.900 13.256 1.00 77.56 73 ALA A C 1
ATOM 576 O O . ALA A 1 73 ? -4.959 -4.289 12.290 1.00 77.56 73 ALA A O 1
ATOM 577 N N . VAL A 1 74 ? -5.638 -2.616 13.633 1.00 84.25 74 VAL A N 1
ATOM 578 C CA . VAL A 1 74 ? -4.880 -1.552 12.950 1.00 84.25 74 VAL A CA 1
ATOM 579 C C . VAL A 1 74 ? -3.378 -1.843 12.969 1.00 84.25 74 VAL A C 1
ATOM 581 O O . VAL A 1 74 ? -2.741 -1.821 11.920 1.00 84.25 74 VAL A O 1
ATOM 584 N N . ILE A 1 75 ? -2.809 -2.208 14.124 1.00 86.88 75 ILE A N 1
ATOM 585 C CA . ILE A 1 75 ? -1.386 -2.576 14.243 1.00 86.88 75 ILE A CA 1
ATOM 586 C C . ILE A 1 75 ? -1.050 -3.800 13.374 1.00 86.88 75 ILE A C 1
ATOM 588 O O . ILE A 1 75 ? 0.023 -3.858 12.764 1.00 86.88 75 ILE A O 1
ATOM 592 N N . GLY A 1 76 ? -1.951 -4.782 13.306 1.00 88.81 76 GLY A N 1
ATOM 593 C CA . GLY A 1 76 ? -1.807 -5.956 12.446 1.00 88.81 76 GLY A CA 1
ATOM 594 C C . GLY A 1 76 ? -1.718 -5.578 10.968 1.00 88.81 76 GLY A C 1
ATOM 595 O O . GLY A 1 76 ? -0.771 -5.978 10.285 1.00 88.81 76 GLY A O 1
ATOM 596 N N . TRP A 1 77 ? -2.649 -4.749 10.492 1.00 91.94 77 TRP A N 1
ATOM 597 C CA . TRP A 1 77 ? -2.667 -4.259 9.113 1.00 91.94 77 TRP A CA 1
ATOM 598 C C . TRP A 1 77 ? -1.469 -3.367 8.787 1.00 91.94 77 TRP A C 1
ATOM 600 O O . TRP A 1 77 ? -0.871 -3.521 7.723 1.00 91.94 77 TRP A O 1
ATOM 610 N N . GLU A 1 78 ? -1.040 -2.519 9.721 1.00 92.56 78 GLU A N 1
ATOM 611 C CA . GLU A 1 78 ? 0.178 -1.710 9.609 1.00 92.56 78 GLU A CA 1
ATOM 612 C C . GLU A 1 78 ? 1.426 -2.569 9.358 1.00 92.56 78 GLU A C 1
ATOM 614 O O . GLU A 1 78 ? 2.204 -2.313 8.428 1.00 92.56 78 GLU A O 1
ATOM 619 N N . LYS A 1 79 ? 1.612 -3.629 10.157 1.00 94.00 79 LYS A N 1
ATOM 620 C CA . LYS A 1 79 ? 2.743 -4.558 10.007 1.00 94.00 79 LYS A CA 1
ATOM 621 C C . LYS A 1 79 ? 2.643 -5.366 8.716 1.00 94.00 79 LYS A C 1
ATOM 623 O O . LYS A 1 79 ? 3.639 -5.496 7.999 1.00 94.00 79 LYS A O 1
ATOM 628 N N . PHE A 1 80 ? 1.455 -5.879 8.402 1.00 95.19 80 PHE A N 1
ATOM 629 C CA . PHE A 1 80 ? 1.217 -6.666 7.197 1.00 95.19 80 PHE A CA 1
ATOM 630 C C . PHE A 1 80 ? 1.485 -5.853 5.926 1.00 95.19 80 PHE A C 1
ATOM 632 O O . PHE A 1 80 ? 2.279 -6.271 5.080 1.00 95.19 80 PHE A O 1
ATOM 639 N N . MET A 1 81 ? 0.915 -4.651 5.818 1.00 95.8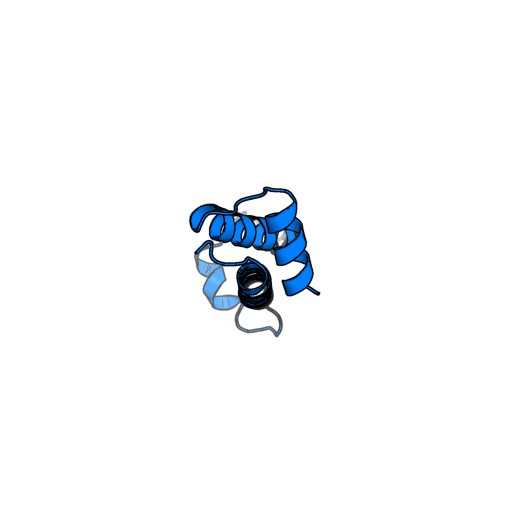1 81 MET A N 1
ATOM 640 C CA . MET A 1 81 ? 1.137 -3.774 4.669 1.00 95.81 81 MET A CA 1
ATOM 641 C C . MET A 1 81 ? 2.598 -3.334 4.555 1.00 95.81 81 MET A C 1
ATOM 643 O O . MET A 1 81 ? 3.125 -3.239 3.446 1.00 95.81 81 MET A O 1
ATOM 647 N N . GLY A 1 82 ? 3.296 -3.153 5.681 1.00 95.12 82 GLY A N 1
ATOM 648 C CA . GLY A 1 82 ? 4.745 -2.949 5.690 1.00 95.12 82 GLY A CA 1
ATOM 649 C C . GLY A 1 82 ? 5.517 -4.104 5.036 1.00 95.12 82 GLY A C 1
ATOM 650 O O . GLY A 1 82 ? 6.410 -3.866 4.220 1.00 95.12 82 GLY A O 1
ATOM 651 N N . ALA A 1 83 ? 5.151 -5.355 5.336 1.00 96.62 83 ALA A N 1
ATOM 652 C CA . ALA A 1 83 ? 5.759 -6.529 4.711 1.00 96.62 83 ALA A CA 1
ATOM 653 C C . ALA A 1 83 ? 5.457 -6.605 3.204 1.00 96.62 83 ALA A C 1
ATOM 655 O O . ALA A 1 83 ? 6.368 -6.872 2.419 1.00 96.62 83 ALA A O 1
ATOM 656 N N . ILE A 1 84 ? 4.222 -6.303 2.787 1.00 95.81 84 ILE A N 1
ATOM 657 C CA . ILE A 1 84 ? 3.833 -6.259 1.369 1.00 95.81 84 ILE A CA 1
ATOM 658 C C . ILE A 1 84 ? 4.658 -5.223 0.602 1.00 95.81 84 ILE A C 1
ATOM 660 O O . ILE A 1 84 ? 5.271 -5.564 -0.410 1.00 95.81 84 ILE A O 1
ATOM 664 N N . VAL A 1 85 ? 4.729 -3.984 1.099 1.00 93.75 85 VAL A N 1
ATOM 665 C CA . VAL A 1 85 ? 5.504 -2.907 0.462 1.00 93.75 85 VAL A CA 1
ATOM 666 C C . VAL A 1 85 ? 6.981 -3.278 0.364 1.00 93.75 85 VAL A C 1
ATOM 668 O O . VAL A 1 85 ? 7.601 -3.051 -0.673 1.00 93.75 85 VAL A O 1
ATOM 671 N N . ARG A 1 86 ? 7.556 -3.892 1.405 1.00 94.06 86 ARG A N 1
ATOM 672 C CA . ARG A 1 86 ? 8.950 -4.354 1.374 1.00 94.06 86 ARG A CA 1
ATOM 673 C C . ARG A 1 86 ? 9.189 -5.389 0.275 1.00 94.06 86 ARG A C 1
ATOM 675 O O . ARG A 1 86 ? 10.166 -5.268 -0.459 1.00 94.06 86 ARG A O 1
ATOM 682 N N . GLU A 1 87 ? 8.312 -6.381 0.137 1.00 95.31 87 GLU A N 1
ATOM 683 C CA . GLU A 1 87 ? 8.451 -7.393 -0.916 1.00 95.31 87 GLU A CA 1
ATOM 684 C C . GLU A 1 87 ? 8.215 -6.814 -2.316 1.00 95.31 87 GLU A C 1
ATOM 686 O O . GLU A 1 87 ? 8.933 -7.169 -3.247 1.00 95.31 87 GLU A O 1
ATOM 691 N N . MET A 1 88 ? 7.272 -5.881 -2.477 1.00 92.94 88 MET A N 1
ATOM 692 C CA . MET A 1 88 ? 7.078 -5.168 -3.746 1.00 92.94 88 MET A CA 1
ATOM 693 C C . MET A 1 88 ? 8.318 -4.358 -4.136 1.00 92.94 88 MET A C 1
ATOM 695 O O . MET A 1 88 ? 8.743 -4.426 -5.286 1.00 92.94 88 MET A O 1
ATOM 699 N N . LYS A 1 89 ? 8.939 -3.652 -3.182 1.00 90.81 89 LYS A N 1
ATOM 700 C CA . LYS A 1 89 ? 10.192 -2.913 -3.402 1.00 90.81 89 LYS A CA 1
ATOM 701 C C . LYS A 1 89 ? 11.338 -3.825 -3.839 1.00 90.81 89 LYS A C 1
ATOM 703 O O . LYS A 1 89 ? 12.067 -3.461 -4.751 1.00 90.81 89 LYS A O 1
ATOM 708 N N . ARG A 1 90 ? 11.479 -5.016 -3.243 1.00 90.56 90 ARG A N 1
ATOM 709 C CA . ARG A 1 90 ? 12.487 -6.012 -3.670 1.00 90.56 90 ARG A CA 1
ATOM 710 C C . ARG A 1 90 ? 12.291 -6.473 -5.112 1.00 90.56 90 ARG A C 1
ATOM 712 O O . ARG A 1 90 ? 13.264 -6.761 -5.795 1.00 90.56 90 ARG A O 1
ATOM 719 N N . GLY A 1 91 ? 11.042 -6.503 -5.573 1.00 88.94 91 GLY A N 1
ATOM 720 C CA . GLY A 1 91 ? 10.704 -6.802 -6.959 1.00 88.94 91 GLY A CA 1
ATOM 721 C C . GLY A 1 91 ? 11.038 -5.689 -7.953 1.00 88.94 91 GLY A C 1
ATOM 722 O O . GLY A 1 91 ? 10.891 -5.915 -9.149 1.00 88.94 91 GLY A O 1
ATOM 723 N N . MET A 1 92 ? 11.462 -4.504 -7.501 1.00 86.94 92 MET A N 1
ATOM 724 C CA . MET A 1 92 ? 11.876 -3.411 -8.377 1.00 86.94 92 MET A CA 1
ATOM 725 C C . MET A 1 92 ? 13.400 -3.423 -8.546 1.00 86.94 92 MET A C 1
ATOM 727 O O . MET A 1 92 ? 14.120 -3.150 -7.580 1.00 86.94 92 MET A O 1
ATOM 731 N N . PRO A 1 93 ? 13.912 -3.710 -9.756 1.00 78.38 93 PRO A N 1
ATOM 732 C CA . PRO A 1 93 ? 15.327 -3.556 -10.057 1.00 78.38 93 PRO A CA 1
ATOM 733 C C . PRO A 1 93 ? 15.775 -2.137 -9.703 1.00 78.38 93 PRO A C 1
ATOM 735 O O . PRO A 1 93 ? 15.168 -1.156 -10.136 1.00 78.38 93 PRO A O 1
ATOM 738 N N . HIS A 1 94 ? 16.829 -2.014 -8.899 1.00 68.75 94 HIS A N 1
ATOM 739 C CA . HIS A 1 94 ? 17.518 -0.737 -8.757 1.00 68.75 94 HIS A CA 1
ATOM 740 C C . HIS A 1 94 ? 18.180 -0.483 -10.111 1.00 68.75 94 HIS A C 1
ATOM 742 O O . HIS A 1 94 ? 18.936 -1.335 -10.578 1.00 68.75 94 HIS A O 1
ATOM 748 N N . ARG A 1 95 ? 17.827 0.614 -10.795 1.00 55.69 95 ARG A N 1
ATOM 749 C CA . ARG A 1 95 ? 18.563 1.008 -12.001 1.00 55.69 95 ARG A CA 1
ATOM 750 C C . ARG A 1 95 ? 20.037 1.137 -11.606 1.00 55.69 95 ARG A C 1
ATOM 752 O O . ARG A 1 95 ? 20.340 1.901 -10.691 1.00 55.69 95 ARG A O 1
ATOM 759 N N . ILE A 1 96 ? 20.888 0.344 -12.253 1.00 43.72 96 ILE A N 1
ATOM 760 C CA . ILE A 1 96 ? 22.309 0.659 -12.422 1.00 43.72 96 ILE A CA 1
ATOM 761 C C . ILE A 1 96 ? 22.378 1.822 -13.412 1.00 43.72 96 ILE A C 1
ATOM 763 O O . ILE A 1 96 ? 21.569 1.797 -14.372 1.00 43.72 96 ILE A O 1
#

Organism: Ancylostoma caninum (NCBI:txid29170)

InterPro domains:
  IPR012292 Globin/Protoglobin [G3DSA:1.10.490.10] (1-95)

Sequence (96 aa):
MAHRIGQIHFYRGVNFGADNWLAFKKVAVEQITKDVGPKEYTVLVTEKQASKVVKREESLLEIGQNGFTPATAVIGWEKFMGAIVREMKRGMPHRI

Foldseek 3Di:
DLLVVLLVCQVVVNDDDPVNLVVVLVVVLCVVLVVLDPDPDPPPPPDDDDDDPDDCPVVVVVQPPDDDHSVVVSVVSSVVSVVSSVSSVNSHDDDD

Secondary structure (DSSP, 8-state):
-HHHHHHHHHHTT----HHHHHHHHHHHHHHHHTTTS---------SSS------GGGGGTGGGGSS--HHHHHHHHHHHHHHHHHHHHHTSPPP-

pLDDT: mean 71.92, std 20.8, range [39.81, 96.62]

Radius of gyration: 20.41 Å; chains: 1; bounding box: 56×27×51 Å